Protein AF-A0AAF0QL42-F1 (afdb_monomer_lite)

Radius of gyration: 27.45 Å; chains: 1; bounding box: 46×37×74 Å

pLDDT: mean 90.12, std 6.49, range [62.09, 97.94]

Structure (mmCIF, N/CA/C/O backbone):
data_AF-A0AAF0QL42-F1
#
_entry.id   AF-A0AAF0QL42-F1
#
loop_
_atom_site.group_PDB
_atom_site.id
_atom_site.type_symbol
_atom_site.label_atom_id
_atom_site.label_alt_id
_atom_site.label_comp_id
_atom_site.label_asym_id
_atom_site.label_entity_id
_atom_site.label_seq_id
_atom_site.pdbx_PDB_ins_code
_atom_site.Cartn_x
_atom_site.Cartn_y
_atom_site.Cartn_z
_atom_site.occupancy
_atom_site.B_iso_or_equiv
_atom_site.auth_seq_id
_atom_site.auth_comp_id
_atom_site.auth_asym_id
_atom_site.auth_atom_id
_atom_site.pdbx_PDB_model_num
ATOM 1 N N . MET A 1 1 ? 25.489 -0.233 -45.583 1.00 62.09 1 MET A N 1
ATOM 2 C CA . MET A 1 1 ? 26.160 -0.030 -44.276 1.00 62.09 1 MET A CA 1
ATOM 3 C C . MET A 1 1 ? 25.290 0.697 -43.237 1.00 62.09 1 MET A C 1
ATOM 5 O O . MET A 1 1 ? 25.392 0.363 -42.065 1.00 62.09 1 MET A O 1
ATOM 9 N N . ALA A 1 2 ? 24.400 1.627 -43.625 1.00 66.50 2 ALA A N 1
ATOM 10 C CA . ALA A 1 2 ? 23.583 2.427 -42.693 1.00 66.50 2 ALA A CA 1
ATOM 11 C C . ALA A 1 2 ? 22.651 1.624 -41.746 1.00 66.50 2 ALA A C 1
ATOM 13 O O . ALA A 1 2 ? 22.511 1.982 -40.580 1.00 66.50 2 ALA A O 1
ATOM 14 N N . ASN A 1 3 ? 22.072 0.500 -42.194 1.00 78.50 3 ASN A N 1
ATOM 15 C CA . ASN A 1 3 ? 21.139 -0.299 -41.376 1.00 78.50 3 ASN A CA 1
ATOM 16 C C . ASN A 1 3 ? 21.780 -0.986 -40.158 1.00 78.50 3 ASN A C 1
ATOM 18 O O . ASN A 1 3 ? 21.117 -1.186 -39.144 1.00 78.50 3 ASN A O 1
ATOM 22 N N . VAL A 1 4 ? 23.063 -1.354 -40.242 1.00 86.25 4 VAL A N 1
ATOM 23 C CA . VAL A 1 4 ? 23.762 -2.050 -39.145 1.00 86.25 4 VAL A CA 1
ATOM 24 C C . VAL A 1 4 ? 23.983 -1.099 -37.968 1.00 86.25 4 VAL A C 1
ATOM 26 O O . VAL A 1 4 ? 23.749 -1.469 -36.819 1.00 86.25 4 VAL A O 1
ATOM 29 N N . VAL A 1 5 ? 24.362 0.148 -38.264 1.00 88.19 5 VAL A N 1
ATOM 30 C CA . VAL A 1 5 ? 24.563 1.206 -37.265 1.00 88.19 5 VAL A CA 1
ATOM 31 C C . VAL A 1 5 ? 23.234 1.601 -36.621 1.00 88.19 5 VAL A C 1
ATOM 33 O O . VAL A 1 5 ? 23.153 1.678 -35.397 1.00 88.19 5 VAL A O 1
ATOM 36 N N . ALA A 1 6 ? 22.174 1.760 -37.422 1.00 87.69 6 ALA A N 1
ATOM 37 C CA . ALA A 1 6 ? 20.832 2.047 -36.914 1.00 87.69 6 ALA A CA 1
ATOM 38 C C . ALA A 1 6 ? 20.325 0.946 -35.962 1.00 87.69 6 ALA A C 1
ATOM 40 O O . ALA A 1 6 ? 19.801 1.245 -34.891 1.00 87.69 6 ALA A O 1
ATOM 41 N N . ASN A 1 7 ? 20.545 -0.329 -36.301 1.00 91.88 7 ASN A N 1
ATOM 42 C CA . ASN A 1 7 ? 20.163 -1.449 -35.442 1.00 91.88 7 ASN A CA 1
ATOM 43 C C . ASN A 1 7 ? 20.964 -1.486 -34.127 1.00 91.88 7 ASN A C 1
ATOM 45 O O . ASN A 1 7 ? 20.393 -1.709 -33.060 1.00 91.88 7 ASN A O 1
ATOM 49 N N . ALA A 1 8 ? 22.278 -1.249 -34.180 1.00 90.62 8 ALA A N 1
ATOM 50 C CA . ALA A 1 8 ? 23.117 -1.208 -32.982 1.00 90.62 8 ALA A CA 1
ATOM 51 C C . ALA A 1 8 ? 22.696 -0.077 -32.028 1.00 90.62 8 ALA A C 1
ATOM 53 O O . ALA A 1 8 ? 22.546 -0.312 -30.829 1.00 90.62 8 ALA A O 1
ATOM 54 N N . LEU A 1 9 ? 22.426 1.116 -32.564 1.00 89.69 9 LEU A N 1
ATOM 55 C CA . LEU A 1 9 ? 21.932 2.255 -31.789 1.00 89.69 9 LEU A CA 1
ATOM 56 C C . LEU A 1 9 ? 20.552 1.986 -31.184 1.00 89.69 9 LEU A C 1
ATOM 58 O O . LEU A 1 9 ? 20.346 2.264 -30.005 1.00 89.69 9 LEU A O 1
ATOM 62 N N . ASN A 1 10 ? 19.629 1.389 -31.945 1.00 92.56 10 ASN A N 1
ATOM 63 C CA . ASN A 1 10 ? 18.301 1.057 -31.434 1.00 92.56 10 ASN A CA 1
ATOM 64 C C . ASN A 1 10 ? 18.372 0.042 -30.282 1.00 92.56 10 ASN A C 1
ATOM 66 O O . ASN A 1 10 ? 17.690 0.192 -29.275 1.00 92.56 10 ASN A O 1
ATOM 70 N N . ARG A 1 11 ? 19.249 -0.966 -30.382 1.00 90.75 11 ARG A N 1
ATOM 71 C CA . ARG A 1 11 ? 19.456 -1.946 -29.303 1.00 90.75 11 ARG A CA 1
ATOM 72 C C . ARG A 1 11 ? 20.027 -1.313 -28.034 1.00 90.75 11 ARG A C 1
ATOM 74 O O . ARG A 1 11 ? 19.560 -1.638 -26.947 1.00 90.75 11 ARG A O 1
ATOM 81 N N . LEU A 1 12 ? 21.002 -0.412 -28.165 1.00 91.62 12 LEU A N 1
ATOM 82 C CA . LEU A 1 12 ? 21.555 0.323 -27.021 1.00 91.62 12 LEU A CA 1
ATOM 83 C C . LEU A 1 12 ? 20.506 1.246 -26.387 1.00 91.62 12 LEU A C 1
ATOM 85 O O . LEU A 1 12 ? 20.369 1.271 -25.166 1.00 91.62 12 LEU A O 1
ATOM 89 N N . SER A 1 13 ? 19.725 1.947 -27.214 1.00 93.44 13 SER A N 1
ATOM 90 C CA . SER A 1 13 ? 18.636 2.812 -26.758 1.00 93.44 13 SER A CA 1
ATOM 91 C C . SER A 1 13 ? 17.560 2.018 -26.011 1.00 93.44 13 SER A C 1
ATOM 93 O O . SER A 1 13 ? 17.232 2.373 -24.882 1.00 93.44 13 SER A O 1
ATOM 95 N N . MET A 1 14 ? 17.082 0.899 -26.567 1.00 91.69 14 MET A N 1
ATOM 96 C CA . MET A 1 14 ? 16.107 0.028 -25.897 1.00 91.69 14 MET A CA 1
ATOM 97 C C . MET A 1 14 ? 16.635 -0.528 -24.569 1.00 91.69 14 MET A C 1
ATOM 99 O O . MET A 1 14 ? 15.889 -0.565 -23.596 1.00 91.69 14 MET A O 1
ATOM 103 N N . GLY A 1 15 ? 17.912 -0.923 -24.502 1.00 91.50 15 GLY A N 1
ATOM 104 C CA . GLY A 1 15 ? 18.528 -1.379 -23.253 1.00 91.50 15 GLY A CA 1
ATOM 105 C C . GLY A 1 15 ? 18.536 -0.291 -22.176 1.00 91.50 15 GLY A C 1
ATOM 106 O O . GLY A 1 15 ? 18.117 -0.534 -21.048 1.00 91.50 15 GLY A O 1
ATOM 107 N N . SER A 1 16 ? 18.936 0.933 -22.534 1.00 89.25 16 SER A N 1
ATOM 108 C CA . SER A 1 16 ? 18.917 2.076 -21.612 1.00 89.25 16 SER A CA 1
ATOM 109 C C . SER A 1 16 ? 17.502 2.429 -21.144 1.00 89.25 16 SER A C 1
ATOM 111 O O . SER A 1 16 ? 17.308 2.702 -19.960 1.00 89.25 16 SER A O 1
ATOM 113 N N . VAL A 1 17 ? 16.512 2.382 -22.043 1.00 91.56 17 VAL A N 1
ATOM 114 C CA . VAL A 1 17 ? 15.103 2.631 -21.703 1.00 91.56 17 VAL A CA 1
ATOM 115 C C . VAL A 1 17 ? 14.566 1.562 -20.750 1.00 91.56 17 VAL A C 1
ATOM 117 O O . VAL A 1 17 ? 13.900 1.908 -19.778 1.00 91.56 17 VAL A O 1
ATOM 120 N N . ALA A 1 18 ? 14.885 0.285 -20.976 1.00 91.75 18 ALA A N 1
ATOM 121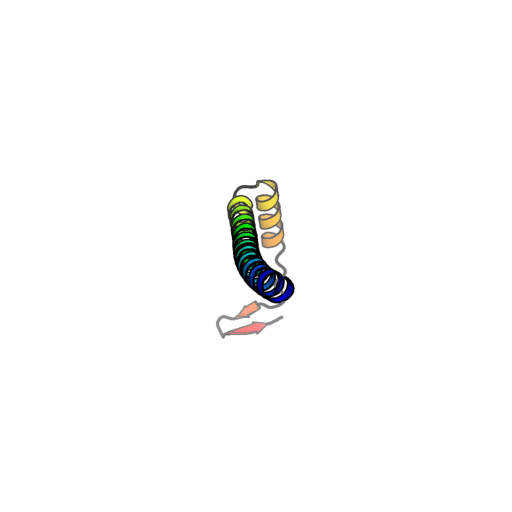 C CA . ALA A 1 18 ? 14.441 -0.806 -20.110 1.00 91.75 18 ALA A CA 1
ATOM 122 C C . ALA A 1 18 ? 14.979 -0.667 -18.676 1.00 91.75 18 ALA A C 1
ATOM 124 O O . ALA A 1 18 ? 14.226 -0.838 -17.719 1.00 91.75 18 ALA A O 1
ATOM 125 N N . HIS A 1 19 ? 16.256 -0.301 -18.519 1.00 89.81 19 HIS A N 1
ATOM 126 C CA . HIS A 1 19 ? 16.839 -0.044 -17.200 1.00 89.81 19 HIS A CA 1
ATOM 127 C C . HIS A 1 19 ? 16.159 1.129 -16.484 1.00 89.81 19 HIS A C 1
ATOM 129 O O . HIS A 1 19 ? 15.775 0.993 -15.325 1.00 89.81 19 HIS A O 1
ATOM 135 N N . ALA A 1 20 ? 15.932 2.243 -17.187 1.00 93.69 20 ALA A N 1
ATOM 136 C CA . ALA A 1 20 ? 15.237 3.397 -16.619 1.00 93.69 20 ALA A CA 1
ATOM 137 C C . ALA A 1 20 ? 13.783 3.074 -16.219 1.00 93.69 20 ALA A C 1
ATOM 139 O O . ALA A 1 20 ? 13.279 3.584 -15.217 1.00 93.69 20 ALA A O 1
ATOM 140 N N . GLU A 1 21 ? 13.086 2.225 -16.981 1.00 94.31 21 GLU A N 1
ATOM 141 C CA . GLU A 1 21 ? 11.727 1.800 -16.639 1.00 94.31 21 GLU A CA 1
ATOM 142 C C . GLU A 1 21 ? 11.695 0.924 -15.380 1.00 94.31 21 GLU A C 1
ATOM 144 O O . GLU A 1 21 ? 10.791 1.081 -14.555 1.00 94.31 21 GLU A O 1
ATOM 149 N N . GLU A 1 22 ? 12.674 0.034 -15.211 1.00 95.31 22 GLU A N 1
ATOM 150 C CA . GLU A 1 22 ? 12.773 -0.815 -14.022 1.00 95.31 22 GLU A CA 1
ATOM 151 C C . GLU A 1 22 ? 13.077 0.009 -12.767 1.00 95.31 22 GLU A C 1
ATOM 153 O O . GLU A 1 22 ? 12.371 -0.113 -11.766 1.00 95.31 22 GLU A O 1
ATOM 158 N N . GLU A 1 23 ? 14.031 0.942 -12.843 1.00 96.00 23 GLU A N 1
ATOM 159 C CA . GLU A 1 23 ? 14.295 1.889 -11.753 1.00 96.00 23 GLU A CA 1
ATOM 160 C C . GLU A 1 23 ? 13.039 2.692 -11.393 1.00 96.00 23 GLU A C 1
ATOM 162 O O . GLU A 1 23 ? 12.698 2.842 -10.219 1.00 96.00 23 GLU A O 1
ATOM 167 N N . ARG A 1 24 ? 12.277 3.150 -12.396 1.00 96.88 24 ARG A N 1
ATOM 168 C CA . ARG A 1 24 ? 11.011 3.856 -12.162 1.00 96.88 24 ARG A CA 1
ATOM 169 C C . ARG A 1 24 ? 9.972 2.973 -11.463 1.00 96.88 24 ARG A C 1
ATOM 171 O O . ARG A 1 24 ? 9.224 3.478 -10.626 1.00 96.88 24 ARG A O 1
ATOM 178 N N . LYS A 1 25 ? 9.884 1.682 -11.805 1.00 96.81 25 LYS A N 1
ATOM 179 C CA . LYS A 1 25 ? 8.971 0.730 -11.146 1.00 96.81 25 LYS A CA 1
ATOM 180 C C . LYS A 1 25 ? 9.349 0.522 -9.686 1.00 96.81 25 LYS A C 1
ATOM 182 O O . LYS A 1 25 ? 8.459 0.547 -8.839 1.00 96.81 25 LYS A O 1
ATOM 187 N N . GLU A 1 26 ? 10.633 0.355 -9.391 1.00 97.50 26 GLU A N 1
ATOM 188 C CA . GLU A 1 26 ? 11.112 0.224 -8.013 1.00 97.50 26 GLU A CA 1
ATOM 189 C C . GLU A 1 26 ? 10.847 1.497 -7.202 1.00 97.50 26 GLU A C 1
ATOM 191 O O . GLU A 1 26 ? 10.242 1.428 -6.132 1.00 97.50 26 GLU A O 1
ATOM 196 N N . LEU A 1 27 ? 11.137 2.676 -7.758 1.00 97.69 27 LEU A N 1
ATOM 197 C CA . LEU A 1 27 ? 10.810 3.951 -7.111 1.00 97.69 27 LEU A CA 1
ATOM 198 C C . LEU A 1 27 ? 9.305 4.113 -6.858 1.00 97.69 27 LEU A C 1
ATOM 200 O O . LEU A 1 27 ? 8.906 4.608 -5.805 1.00 97.69 27 LEU A O 1
ATOM 204 N N . ALA A 1 28 ? 8.450 3.675 -7.786 1.00 97.94 28 ALA A N 1
ATOM 205 C CA . ALA A 1 28 ? 7.001 3.705 -7.596 1.00 97.94 28 ALA A CA 1
ATOM 206 C C . ALA A 1 28 ? 6.541 2.760 -6.471 1.00 97.94 28 ALA A C 1
ATOM 208 O O . ALA A 1 28 ? 5.665 3.124 -5.680 1.00 97.94 28 ALA A O 1
ATOM 209 N N . LYS A 1 29 ? 7.139 1.564 -6.361 1.00 97.69 29 LYS A N 1
ATOM 210 C CA . LYS A 1 29 ? 6.877 0.638 -5.246 1.00 97.69 29 LYS A CA 1
ATOM 211 C C . LYS A 1 29 ? 7.291 1.258 -3.916 1.00 97.69 29 LYS A C 1
ATOM 213 O O . LYS A 1 29 ? 6.529 1.182 -2.951 1.00 97.69 29 LYS A O 1
ATOM 218 N N . ASP A 1 30 ? 8.456 1.891 -3.858 1.00 97.88 30 ASP A N 1
ATOM 219 C CA . ASP A 1 30 ? 8.937 2.529 -2.635 1.00 97.88 30 ASP A CA 1
ATOM 220 C C . ASP A 1 30 ? 8.104 3.753 -2.252 1.00 97.88 30 ASP A C 1
ATOM 222 O O . ASP A 1 30 ? 7.719 3.877 -1.089 1.00 97.88 30 ASP A O 1
ATOM 226 N N . ALA A 1 31 ? 7.704 4.586 -3.215 1.00 97.75 31 ALA A N 1
ATOM 227 C CA . ALA A 1 31 ? 6.767 5.682 -2.978 1.00 97.75 31 ALA A CA 1
ATOM 228 C C . ALA A 1 31 ? 5.447 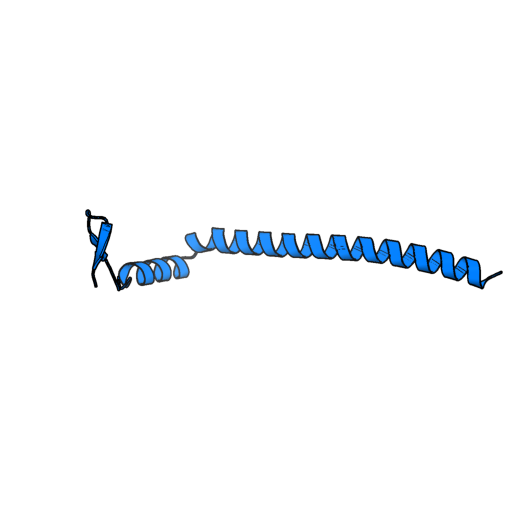5.172 -2.378 1.00 97.75 31 ALA A C 1
ATOM 230 O O . ALA A 1 31 ? 4.981 5.692 -1.364 1.00 97.75 31 ALA A O 1
ATOM 231 N N . TYR A 1 32 ? 4.885 4.091 -2.931 1.00 97.38 32 TYR A N 1
ATOM 232 C CA . TYR A 1 32 ? 3.683 3.462 -2.382 1.00 97.38 32 TYR A CA 1
ATOM 233 C C . TYR A 1 32 ? 3.889 2.956 -0.945 1.00 97.38 32 TYR A C 1
ATOM 235 O O . TYR A 1 32 ? 3.036 3.162 -0.075 1.00 97.38 32 TYR A O 1
ATOM 243 N N . ARG A 1 33 ? 5.029 2.309 -0.664 1.00 97.44 33 ARG A N 1
ATOM 244 C CA . ARG A 1 33 ? 5.371 1.836 0.687 1.00 97.44 33 ARG A CA 1
ATOM 245 C C . ARG A 1 33 ? 5.475 2.995 1.677 1.00 97.44 33 ARG A C 1
ATOM 247 O O . ARG A 1 33 ? 4.956 2.861 2.784 1.00 97.44 33 ARG A O 1
ATOM 254 N N . LEU A 1 34 ? 6.091 4.109 1.281 1.00 97.19 34 LEU A N 1
ATOM 255 C CA . LEU A 1 34 ? 6.219 5.313 2.104 1.00 97.19 34 LEU A CA 1
ATOM 256 C C . LEU A 1 34 ? 4.858 5.950 2.392 1.00 97.19 34 LEU A C 1
ATOM 258 O O . LEU A 1 34 ? 4.542 6.176 3.557 1.00 97.19 34 LEU A O 1
ATOM 262 N N . SER A 1 35 ? 4.005 6.136 1.379 1.00 94.94 35 SER A N 1
ATOM 263 C CA . SER A 1 35 ? 2.646 6.656 1.589 1.00 94.94 35 SER A CA 1
ATOM 264 C C . SER A 1 35 ? 1.838 5.772 2.539 1.00 94.94 35 SER A C 1
ATOM 266 O O . SER A 1 35 ? 1.128 6.269 3.410 1.00 94.94 35 SER A O 1
ATOM 268 N N . ARG A 1 36 ? 1.974 4.443 2.430 1.00 95.06 36 ARG A N 1
ATOM 269 C CA . ARG A 1 36 ? 1.316 3.513 3.357 1.00 95.06 36 ARG A CA 1
ATOM 270 C C . ARG A 1 36 ? 1.822 3.673 4.792 1.00 95.06 36 ARG A C 1
ATOM 272 O O . ARG A 1 36 ? 1.023 3.568 5.721 1.00 95.06 36 ARG A O 1
ATOM 279 N N . LEU A 1 37 ? 3.126 3.873 4.984 1.00 94.81 37 LEU A N 1
ATOM 280 C CA . LEU A 1 37 ? 3.708 4.097 6.309 1.00 94.81 37 LEU A CA 1
ATOM 281 C C . LEU A 1 37 ? 3.203 5.404 6.918 1.00 94.81 37 LEU A C 1
ATOM 283 O O . LEU A 1 37 ? 2.751 5.383 8.056 1.00 94.81 37 LEU A O 1
ATOM 287 N N . GLU A 1 38 ? 3.187 6.489 6.147 1.00 92.25 38 GLU A N 1
ATOM 288 C CA . GLU A 1 38 ? 2.695 7.791 6.602 1.00 92.25 38 GLU A CA 1
ATOM 289 C C . GLU A 1 38 ? 1.223 7.727 7.032 1.00 92.25 38 GLU A C 1
ATOM 291 O O . GLU A 1 38 ? 0.862 8.204 8.107 1.00 92.25 38 GLU A O 1
ATOM 296 N N . VAL A 1 39 ? 0.368 7.082 6.231 1.00 89.81 39 VAL A N 1
ATOM 297 C CA . VAL A 1 39 ? -1.044 6.871 6.591 1.00 89.81 39 VAL A CA 1
ATOM 298 C C . VAL A 1 39 ? -1.155 6.067 7.887 1.00 89.81 39 VAL A C 1
ATOM 300 O O . VAL A 1 39 ? -1.941 6.416 8.767 1.00 89.81 39 VAL A O 1
ATOM 303 N N . LYS A 1 40 ? -0.349 5.007 8.030 1.00 90.12 40 LYS A N 1
ATOM 304 C CA . LYS A 1 40 ? -0.349 4.154 9.224 1.00 90.12 40 LYS A CA 1
ATOM 305 C C . LYS A 1 40 ? 0.154 4.888 10.468 1.00 90.12 40 LYS A C 1
ATOM 307 O O . LYS A 1 40 ? -0.328 4.612 11.556 1.00 90.12 40 LYS A O 1
ATOM 312 N N . GLU A 1 41 ? 1.112 5.791 10.332 1.00 89.56 41 GLU A N 1
ATOM 313 C CA . GLU A 1 41 ? 1.610 6.602 11.443 1.00 89.56 41 GLU A CA 1
ATOM 314 C C . GLU A 1 41 ? 0.565 7.642 11.870 1.00 89.56 41 GLU A C 1
ATOM 316 O O . GLU A 1 41 ? 0.245 7.779 13.051 1.00 89.56 41 GLU A O 1
ATOM 321 N N . LYS A 1 42 ? -0.047 8.326 10.899 1.00 88.69 42 LYS A N 1
ATOM 322 C CA . LYS A 1 42 ? -1.025 9.389 11.161 1.00 88.69 42 LYS A CA 1
ATOM 323 C C . LYS A 1 42 ? -2.368 8.880 11.681 1.00 88.69 42 LYS A C 1
ATOM 325 O O . LYS A 1 42 ? -3.074 9.641 12.341 1.00 88.69 42 LYS A O 1
ATOM 330 N N . GLN A 1 43 ? -2.719 7.613 11.443 1.00 87.62 43 GLN A N 1
ATOM 331 C CA . GLN A 1 43 ? -3.998 7.047 11.897 1.00 87.62 43 GLN A CA 1
ATOM 332 C C . GLN A 1 43 ? -4.189 7.106 13.423 1.00 87.62 43 GLN A C 1
ATOM 334 O O . GLN A 1 43 ? -5.322 7.125 13.895 1.00 87.62 43 GLN A O 1
ATOM 339 N N . ASP A 1 44 ? -3.092 7.126 14.186 1.00 88.06 44 ASP A N 1
ATOM 340 C CA . ASP A 1 44 ? -3.119 7.179 15.650 1.00 88.06 44 ASP A CA 1
ATOM 341 C C . ASP A 1 44 ? -3.093 8.620 16.192 1.00 88.06 44 ASP A C 1
ATOM 343 O O . ASP A 1 44 ? -3.185 8.827 17.398 1.00 88.06 44 ASP A O 1
ATOM 347 N N . SER A 1 45 ? -2.990 9.621 15.313 1.00 91.50 45 SER A N 1
ATOM 348 C CA . SER A 1 45 ? -3.057 11.046 15.669 1.00 91.50 45 SER A CA 1
ATOM 349 C C . SER A 1 45 ? -4.343 11.721 15.189 1.00 91.50 45 SER A C 1
ATOM 351 O O . SER A 1 45 ? -4.733 12.755 15.729 1.00 91.50 45 SER A O 1
ATOM 353 N N . ASP A 1 46 ? -5.012 11.166 14.176 1.00 90.81 46 ASP A N 1
ATOM 354 C CA . ASP A 1 46 ? -6.258 11.724 13.657 1.00 90.81 46 ASP A CA 1
ATOM 355 C C . ASP A 1 46 ? -7.412 11.531 14.669 1.00 90.81 46 ASP A C 1
ATOM 357 O O . ASP A 1 46 ? -7.758 10.395 15.017 1.00 90.81 46 ASP A O 1
ATOM 361 N N . PRO A 1 47 ? -8.052 12.616 15.143 1.00 93.06 47 PRO A N 1
ATOM 362 C CA . PRO A 1 47 ? -9.074 12.536 16.186 1.00 93.06 47 PRO A CA 1
ATOM 363 C C . PRO A 1 47 ? -10.348 11.799 15.742 1.00 93.06 47 PRO A C 1
ATOM 365 O O . PRO A 1 47 ? -11.030 11.196 16.576 1.00 93.06 47 PRO A O 1
ATOM 368 N N . ILE A 1 48 ? -10.682 11.815 14.447 1.00 93.62 48 ILE A N 1
ATOM 369 C CA . ILE A 1 48 ? -11.830 11.082 13.900 1.00 93.62 48 ILE A CA 1
ATOM 370 C C . ILE A 1 48 ? -11.507 9.588 13.884 1.00 93.62 48 ILE A C 1
ATOM 372 O O . ILE A 1 48 ? -12.317 8.782 14.351 1.00 93.62 48 ILE A O 1
ATOM 376 N N . LEU A 1 49 ? -10.320 9.211 13.403 1.00 91.44 49 LEU A N 1
ATOM 377 C CA . LEU A 1 49 ? -9.893 7.811 13.357 1.00 91.44 49 LEU A CA 1
ATOM 378 C C . LEU A 1 49 ? -9.746 7.211 14.757 1.00 91.44 49 LEU A C 1
ATOM 380 O O . LEU A 1 49 ? -10.190 6.086 14.980 1.00 91.44 49 LEU A O 1
ATOM 384 N N . LEU A 1 50 ? -9.231 7.970 15.725 1.00 92.25 50 LEU A N 1
ATOM 385 C CA . LEU A 1 50 ? -9.173 7.549 17.127 1.00 92.25 50 LEU A CA 1
ATOM 386 C C . LEU A 1 50 ? -10.566 7.276 17.709 1.00 92.25 50 LEU A C 1
ATOM 388 O O . LEU A 1 50 ? -10.777 6.247 18.357 1.00 92.25 50 LEU A O 1
ATOM 392 N N . LYS A 1 51 ? -11.542 8.152 17.434 1.00 92.94 51 LYS A N 1
ATOM 393 C CA . LYS A 1 51 ? -12.934 7.950 17.860 1.00 92.94 51 LYS A CA 1
ATOM 394 C C . LYS A 1 51 ? -13.529 6.687 17.238 1.00 92.94 51 LYS A C 1
ATOM 396 O O . LYS A 1 51 ? -14.136 5.886 17.945 1.00 92.94 51 LYS A O 1
ATOM 401 N N . LEU A 1 52 ? -13.336 6.489 15.933 1.00 91.38 52 LEU A N 1
ATOM 402 C CA . LEU A 1 52 ? -13.808 5.295 15.228 1.00 91.38 52 LEU A CA 1
ATOM 403 C C . LEU A 1 52 ? -13.145 4.017 15.762 1.00 91.38 52 LEU A C 1
ATOM 405 O O . LEU A 1 52 ? -13.842 3.038 16.015 1.00 91.38 52 LEU A O 1
ATOM 409 N N . LYS A 1 53 ? -11.831 4.037 16.015 1.00 89.88 53 LYS A N 1
ATOM 410 C CA . LYS A 1 53 ? -11.077 2.926 16.622 1.00 89.88 53 LYS A CA 1
ATOM 411 C C . LYS A 1 53 ? -11.641 2.555 17.995 1.00 89.88 53 LYS A C 1
ATOM 413 O O . LYS A 1 53 ? -11.826 1.373 18.274 1.00 89.88 53 LYS A O 1
ATOM 418 N N . GLY A 1 54 ? -11.981 3.553 18.813 1.00 89.69 54 GLY A N 1
ATOM 419 C CA . GLY A 1 54 ? -12.657 3.355 20.096 1.00 89.69 54 GLY A CA 1
ATOM 420 C C . GLY A 1 54 ? -14.037 2.708 19.947 1.00 89.69 54 GLY A C 1
ATOM 421 O O . GLY A 1 54 ?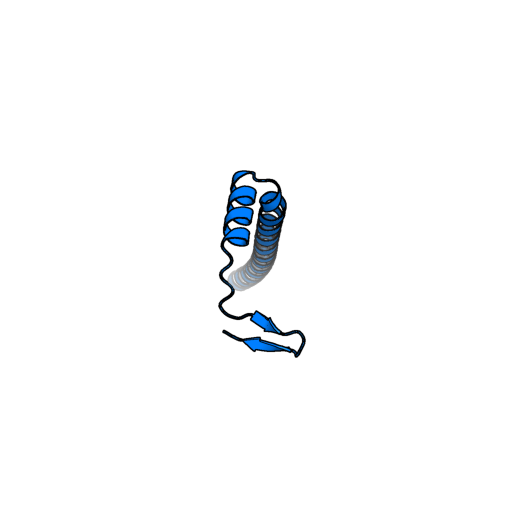 -14.326 1.728 20.628 1.00 89.69 54 GLY A O 1
ATOM 422 N N . ILE A 1 55 ? -14.861 3.194 19.011 1.00 91.50 5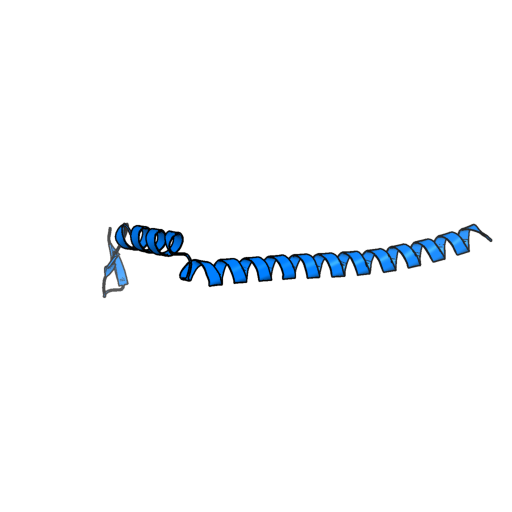5 ILE A N 1
ATOM 423 C CA . ILE A 1 55 ? -16.197 2.636 18.735 1.00 91.50 55 ILE A CA 1
ATOM 424 C C . ILE A 1 55 ? -16.102 1.171 18.296 1.00 91.50 55 ILE A C 1
ATOM 426 O O . ILE A 1 55 ? -16.826 0.332 18.829 1.00 91.50 55 ILE A O 1
ATOM 430 N N . VAL A 1 56 ? -15.202 0.860 17.358 1.00 88.31 56 VAL A N 1
ATOM 431 C CA . VAL A 1 56 ? -14.964 -0.508 16.869 1.00 88.31 56 VAL A CA 1
ATOM 432 C C . VAL A 1 56 ? -14.516 -1.421 18.007 1.00 88.31 56 VAL A C 1
ATOM 434 O O . VAL A 1 56 ? -14.994 -2.546 18.114 1.00 88.31 56 VAL A O 1
ATOM 437 N N . HIS A 1 57 ? -13.626 -0.939 18.876 1.00 87.38 57 HIS A N 1
ATOM 438 C CA . HIS A 1 57 ? -13.152 -1.719 20.013 1.00 87.38 57 HIS A CA 1
ATOM 439 C C . HIS A 1 57 ? -14.262 -1.975 21.043 1.00 87.38 57 HIS A C 1
ATOM 441 O O . HIS A 1 57 ? -14.390 -3.087 21.545 1.00 87.38 57 HIS A O 1
ATOM 447 N N . GLN A 1 58 ? -15.091 -0.967 21.323 1.00 88.19 58 GLN A N 1
ATOM 448 C CA . GLN A 1 58 ? -16.198 -1.065 22.274 1.00 88.19 58 GLN A CA 1
ATOM 449 C C . GLN A 1 58 ? -17.314 -1.998 21.789 1.00 88.19 58 GLN A C 1
ATOM 451 O O . GLN A 1 58 ? -17.923 -2.694 22.594 1.00 88.19 58 GLN A O 1
ATOM 456 N N . HIS A 1 59 ? -17.574 -2.030 20.482 1.00 81.12 59 HIS A N 1
ATOM 457 C CA . HIS A 1 59 ? -18.609 -2.873 19.877 1.00 81.12 59 HIS A CA 1
ATOM 458 C C . HIS A 1 59 ? -18.035 -4.174 19.306 1.00 81.12 59 HIS A C 1
ATOM 460 O O . HIS A 1 59 ? -18.629 -4.773 18.407 1.00 81.12 59 HIS A O 1
ATOM 466 N N . LYS A 1 60 ? -16.874 -4.622 19.803 1.00 79.19 60 LYS A N 1
ATOM 467 C CA . LYS A 1 60 ? -16.292 -5.899 19.396 1.00 79.19 60 LYS A CA 1
ATOM 468 C C . LYS A 1 60 ? -17.202 -7.032 19.874 1.00 79.19 60 LYS A C 1
ATOM 470 O O . LYS A 1 60 ? -17.190 -7.394 21.046 1.00 79.19 60 LYS A O 1
ATOM 475 N N . VAL A 1 61 ? -17.984 -7.593 18.957 1.00 77.06 61 VAL A N 1
ATOM 476 C CA . VAL A 1 61 ? -18.763 -8.807 19.211 1.00 77.06 61 VAL A CA 1
ATOM 477 C C . VAL A 1 61 ? -17.810 -9.991 19.101 1.00 77.06 61 VAL A C 1
ATOM 479 O O . VAL A 1 61 ? -17.379 -10.357 18.007 1.00 77.06 61 VAL A O 1
ATOM 482 N N . GLU A 1 62 ? -17.438 -10.568 20.239 1.00 76.88 62 GLU A N 1
ATOM 483 C CA . GLU A 1 62 ? -16.761 -11.861 20.254 1.00 76.88 62 GLU A CA 1
ATOM 484 C C . GLU A 1 62 ? -17.791 -12.939 19.911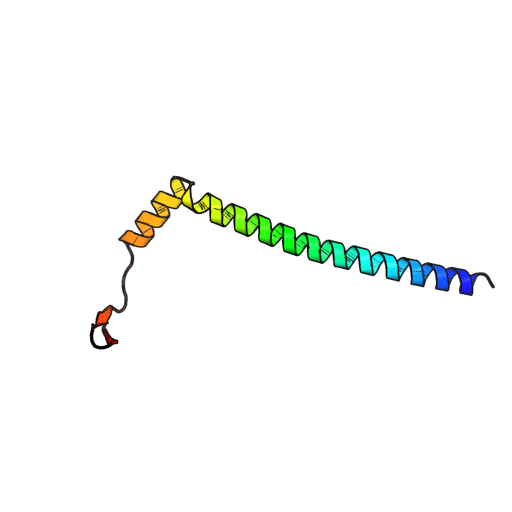 1.00 76.88 62 GLU A C 1
ATOM 486 O O . GLU A 1 62 ? -18.679 -13.238 20.698 1.00 76.88 62 GLU A O 1
ATOM 491 N N . VAL A 1 63 ? -17.694 -13.487 18.697 1.00 80.88 63 VAL A N 1
ATOM 492 C CA . VAL A 1 63 ? -18.533 -14.613 18.235 1.00 80.88 63 VAL A CA 1
ATOM 493 C C .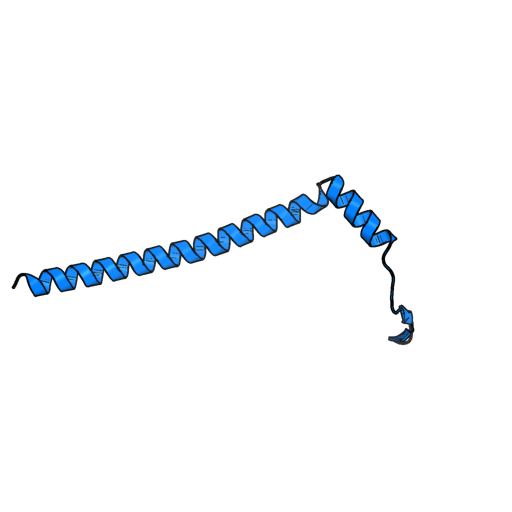 VAL A 1 63 ? -18.125 -15.923 18.924 1.00 80.88 63 VAL A C 1
ATOM 495 O O . VAL A 1 63 ? -18.847 -16.913 18.881 1.00 80.88 63 VAL A O 1
ATOM 498 N N . PHE A 1 64 ? -16.944 -15.930 19.538 1.00 84.31 64 PHE A N 1
ATOM 499 C CA . PHE A 1 64 ? -16.414 -17.023 20.328 1.00 84.31 64 PHE A CA 1
ATOM 500 C C . PHE A 1 64 ? -15.476 -16.471 21.403 1.00 84.31 64 PHE A C 1
ATOM 502 O O . PHE A 1 64 ? -14.766 -15.491 21.172 1.00 84.31 64 PHE A O 1
ATOM 509 N N . SER A 1 65 ? -15.425 -17.143 22.548 1.00 88.19 65 SER A N 1
ATOM 510 C CA . SER A 1 65 ? -14.467 -16.888 23.625 1.00 88.19 65 SER A CA 1
ATOM 511 C C . SER A 1 65 ? -13.588 -18.118 23.849 1.00 88.19 65 SER A C 1
ATOM 513 O O . SER A 1 65 ? -14.054 -19.255 23.750 1.00 88.19 65 SER A O 1
ATOM 515 N N . GLN A 1 66 ? -12.297 -17.915 24.125 1.00 90.19 66 GLN A N 1
ATOM 516 C CA . GLN A 1 66 ? -11.388 -19.004 24.486 1.00 90.19 66 GLN A CA 1
ATOM 517 C C . GLN A 1 66 ? -11.324 -19.129 26.009 1.00 90.19 66 GLN A C 1
ATOM 519 O O . GLN A 1 66 ? -11.018 -18.159 26.701 1.00 90.19 66 GLN A O 1
ATOM 524 N N . GLY A 1 67 ? -11.609 -20.317 26.540 1.00 86.88 67 GLY A N 1
ATOM 525 C CA . GLY A 1 67 ? -11.421 -20.583 27.964 1.00 86.88 67 GLY A CA 1
ATOM 526 C C . GLY A 1 67 ? -9.948 -20.700 28.345 1.00 86.88 67 GLY A C 1
ATOM 527 O O . GLY A 1 67 ? -9.085 -20.914 27.496 1.00 86.88 67 GLY A O 1
ATOM 528 N N . GLY A 1 68 ? -9.655 -20.634 29.646 1.00 89.31 68 GLY A N 1
ATOM 529 C CA . GLY A 1 68 ? -8.302 -20.886 30.169 1.00 89.31 68 GLY A CA 1
ATOM 530 C C . GLY A 1 68 ? -7.787 -22.312 29.912 1.00 89.31 68 GLY A C 1
ATOM 531 O O . GLY A 1 68 ? -6.599 -22.572 30.060 1.00 89.31 68 GLY A O 1
ATOM 532 N N . ASP A 1 69 ? -8.672 -23.219 29.495 1.00 94.56 69 ASP A N 1
ATOM 533 C CA . ASP A 1 69 ? -8.393 -24.575 29.013 1.00 94.56 69 ASP A CA 1
ATOM 534 C C . ASP A 1 69 ? -8.040 -24.633 27.515 1.00 94.56 69 ASP A C 1
ATOM 536 O O . ASP A 1 69 ? -7.769 -25.704 26.976 1.00 94.56 69 ASP A O 1
ATOM 540 N N . GLY A 1 70 ? -8.062 -23.491 26.827 1.00 88.81 70 GLY A N 1
ATOM 541 C CA . GLY A 1 70 ? -7.798 -23.381 25.399 1.00 88.81 70 GLY A CA 1
ATOM 542 C C . GLY A 1 70 ? -8.992 -23.724 24.503 1.00 88.81 70 GLY A C 1
ATOM 543 O O . GLY A 1 70 ? -8.873 -23.575 23.286 1.00 88.81 70 GLY A O 1
ATOM 544 N N . VAL A 1 71 ? -10.137 -24.133 25.063 1.00 94.69 71 VAL A N 1
ATOM 545 C CA . VAL A 1 71 ? -11.337 -24.514 24.300 1.00 94.69 71 VAL A CA 1
ATOM 546 C C . VAL A 1 71 ? -12.127 -23.272 23.882 1.00 94.69 71 VAL A C 1
ATOM 548 O O . VAL A 1 71 ? -12.416 -22.406 24.710 1.00 94.69 71 VAL A O 1
ATOM 551 N N . LEU A 1 72 ? -12.508 -23.203 22.602 1.00 91.94 72 LEU A N 1
ATOM 552 C CA . LEU A 1 72 ? -13.387 -22.161 22.064 1.00 91.94 72 LEU A CA 1
ATOM 553 C C . LEU A 1 72 ? -14.856 -22.470 22.371 1.00 91.94 72 LEU A C 1
ATOM 555 O O . LEU A 1 72 ? -15.319 -23.591 22.161 1.00 91.94 72 LEU A O 1
ATOM 559 N N . ARG A 1 73 ? -15.587 -21.466 22.852 1.00 89.88 73 ARG A N 1
ATOM 560 C CA . ARG A 1 73 ? -17.015 -21.528 23.187 1.00 89.88 73 ARG A CA 1
ATOM 561 C C . ARG A 1 73 ? -17.756 -20.413 22.455 1.00 89.88 73 ARG A C 1
ATOM 563 O O . ARG A 1 73 ? -17.198 -19.328 22.308 1.00 89.88 73 ARG A O 1
ATOM 570 N N . TYR A 1 74 ? -18.972 -20.706 22.004 1.00 85.38 74 TYR A N 1
ATOM 571 C CA . TYR A 1 74 ? -19.882 -19.747 21.369 1.00 85.38 74 TYR A CA 1
ATOM 572 C C . TYR A 1 74 ? -20.692 -18.980 22.412 1.00 85.38 74 TYR A C 1
ATOM 574 O O . TYR A 1 74 ? -21.001 -19.591 23.462 1.00 85.38 74 TYR A O 1
#

Sequence (74 aa):
MANVVANALNRLSMGSVAHAEEERKELAKDAYRLSRLEVKEKQDSDPILLKLKGIVHQHKVEVFSQGGDGVLRY

Organism: Solanum verrucosum (NCBI:txid315347)

Foldseek 3Di:
DVVVVVVVVVVVVVVVVVVVVVVVVVVVVVVVVVVVVVCVVCLCVDPVSVVVVVVCVVPDDDPWDQDPVRDIDD

Secondary structure (DSSP, 8-state):
-HHHHHHHHHHHHHHHHHHHHHHHHHHHHHHHHHHHHHHHHHTTT-HHHHHHHHHHHHT---S-EE-TTS-EE-